Protein AF-A0A933UA24-F1 (afdb_monomer_lite)

pLDDT: mean 72.16, std 19.99, range [31.88, 95.31]

Secondary structure (DSSP, 8-state):
---------------------------PPPPEEEEETTEEEEE---TT--HHHHHHHHHHT-HHHHHHHHT--HHHHHHHHHH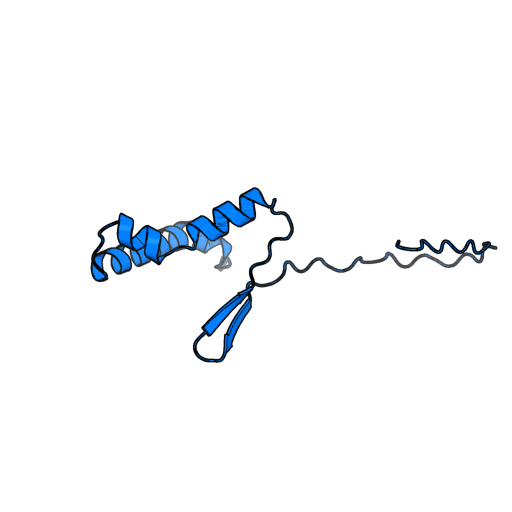HHHHHHHHHGGGTS----

Sequence (101 aa):
MIEKHVSTGTEKPCSRALPVAVGPVYRPPMIAVKAEHDRLHVTIPTAGMTPEEVNDFVSRLRVESVVRRSRLTPDAAWKLSEDIKSGWWQENERRFTPEVL

Radius of gyration: 24.58 Å; chains: 1; bounding box: 34×56×72 Å

Structure (mmCIF, N/CA/C/O backbone):
data_AF-A0A933UA24-F1
#
_entry.id   AF-A0A933UA24-F1
#
loop_
_atom_site.group_PDB
_atom_site.id
_atom_site.type_symbol
_atom_site.label_atom_id
_atom_site.label_alt_id
_atom_site.label_comp_id
_atom_site.label_asym_id
_atom_site.label_entity_id
_atom_site.label_seq_id
_atom_site.pdbx_PDB_ins_code
_atom_site.Cartn_x
_atom_site.Cartn_y
_atom_site.Cartn_z
_atom_site.occupancy
_atom_site.B_iso_or_equiv
_atom_site.auth_seq_id
_atom_site.auth_comp_id
_atom_site.auth_asym_id
_atom_site.auth_atom_id
_atom_site.pdbx_PDB_model_num
ATOM 1 N N . MET A 1 1 ? 22.156 -29.114 -21.319 1.00 35.97 1 MET A N 1
ATOM 2 C CA . MET A 1 1 ? 22.241 -29.467 -22.749 1.00 35.97 1 MET A CA 1
ATOM 3 C C . MET A 1 1 ? 21.088 -28.745 -23.426 1.00 35.97 1 MET A C 1
ATOM 5 O O . MET A 1 1 ? 19.950 -29.106 -23.177 1.00 35.97 1 MET A O 1
ATOM 9 N N . ILE A 1 2 ? 21.355 -27.622 -24.093 1.00 33.81 2 ILE A N 1
ATOM 10 C CA . ILE A 1 2 ? 20.328 -26.811 -24.766 1.00 33.81 2 ILE A CA 1
ATOM 11 C C . ILE A 1 2 ? 20.926 -26.426 -26.115 1.00 33.81 2 ILE A C 1
ATOM 13 O O . ILE A 1 2 ? 21.931 -25.717 -26.169 1.00 33.81 2 ILE A O 1
ATOM 17 N N . GLU A 1 3 ? 20.359 -26.980 -27.180 1.00 32.34 3 GLU A N 1
ATOM 18 C CA . GLU A 1 3 ? 20.815 -26.781 -28.550 1.00 32.34 3 GLU A CA 1
ATOM 19 C C . GLU A 1 3 ? 20.449 -25.377 -29.040 1.00 32.34 3 GLU A C 1
ATOM 21 O O . GLU A 1 3 ? 19.307 -24.935 -28.930 1.00 32.34 3 GLU A O 1
ATOM 26 N N . LYS A 1 4 ? 21.431 -24.668 -29.605 1.00 38.41 4 LYS A N 1
ATOM 27 C CA . LYS A 1 4 ? 21.208 -23.440 -30.370 1.00 38.41 4 LYS A CA 1
ATOM 28 C C . LYS A 1 4 ? 21.128 -23.816 -31.843 1.00 38.41 4 LYS A C 1
ATOM 30 O O . LYS A 1 4 ? 22.123 -24.258 -32.407 1.00 38.41 4 LYS A O 1
ATOM 35 N N . HIS A 1 5 ? 19.972 -23.624 -32.464 1.00 35.41 5 HIS A N 1
ATOM 36 C CA . HIS A 1 5 ? 19.853 -23.662 -33.918 1.00 35.41 5 HIS A CA 1
ATOM 37 C C . HIS A 1 5 ? 19.911 -22.232 -34.463 1.00 35.41 5 HIS A C 1
ATOM 39 O O . HIS A 1 5 ? 19.035 -21.412 -34.198 1.00 35.41 5 HIS A O 1
ATOM 45 N N . VAL A 1 6 ? 20.978 -21.940 -35.208 1.00 39.00 6 VAL A N 1
ATOM 46 C CA . VAL A 1 6 ? 21.127 -20.758 -36.065 1.00 39.00 6 VAL A CA 1
ATOM 47 C C . VAL A 1 6 ? 20.932 -21.244 -37.494 1.00 39.00 6 VAL A C 1
ATOM 49 O O . VAL A 1 6 ? 21.654 -22.127 -37.944 1.00 39.00 6 VAL A O 1
ATOM 52 N N . SER A 1 7 ? 19.952 -20.690 -38.202 1.00 37.31 7 SER A N 1
ATOM 53 C CA . SER A 1 7 ? 19.783 -20.902 -39.641 1.00 37.31 7 SER A CA 1
ATOM 54 C C . SER A 1 7 ? 20.032 -19.589 -40.367 1.00 37.31 7 SER A C 1
ATOM 56 O O . SER A 1 7 ? 19.331 -18.602 -40.159 1.00 37.31 7 SER A O 1
ATOM 58 N N . THR A 1 8 ? 21.076 -19.592 -41.188 1.00 43.06 8 THR A N 1
ATOM 59 C CA . THR A 1 8 ? 21.474 -18.523 -42.099 1.00 43.06 8 THR A CA 1
ATOM 60 C C . THR A 1 8 ? 20.647 -18.617 -43.381 1.00 43.06 8 THR A C 1
ATOM 62 O O . THR A 1 8 ? 20.735 -19.596 -44.116 1.00 43.06 8 THR A O 1
ATOM 65 N N . GLY A 1 9 ? 19.835 -17.594 -43.648 1.00 37.78 9 GLY A N 1
ATOM 66 C CA . GLY A 1 9 ? 19.097 -17.420 -44.900 1.00 37.78 9 GLY A CA 1
ATOM 67 C C . GLY A 1 9 ? 19.579 -16.165 -45.624 1.00 37.78 9 GLY A C 1
ATOM 68 O O . GLY A 1 9 ? 19.614 -15.086 -45.045 1.00 37.78 9 GLY A O 1
ATOM 69 N N . THR A 1 10 ? 20.000 -16.342 -46.870 1.00 37.94 10 THR A N 1
ATOM 70 C CA . THR A 1 10 ? 20.588 -15.370 -47.797 1.00 37.94 10 THR A CA 1
ATOM 71 C C . THR A 1 10 ? 19.564 -14.363 -48.343 1.00 37.94 10 THR A C 1
ATOM 73 O O . THR A 1 10 ? 18.517 -14.750 -48.856 1.00 37.94 10 THR A O 1
ATOM 76 N N . GLU A 1 11 ? 19.883 -13.065 -48.297 1.00 39.59 11 GLU A N 1
ATOM 77 C CA . GLU A 1 11 ? 19.075 -11.989 -48.892 1.00 39.59 11 GLU A CA 1
ATOM 78 C C . GLU A 1 11 ? 19.438 -11.720 -50.369 1.00 39.59 11 GLU A C 1
ATOM 80 O O . GLU A 1 11 ? 20.611 -11.664 -50.745 1.00 39.59 11 GLU A O 1
ATOM 85 N N . LYS A 1 12 ? 18.419 -11.456 -51.201 1.00 46.00 12 LYS A N 1
ATOM 86 C CA . LYS A 1 12 ? 18.504 -10.581 -52.388 1.00 46.00 12 LYS A CA 1
ATOM 87 C C . LYS A 1 12 ? 17.392 -9.524 -52.288 1.00 46.00 12 LYS A C 1
ATOM 89 O O . LYS A 1 12 ? 16.293 -9.870 -51.854 1.00 46.00 12 LYS A O 1
ATOM 94 N N . PRO A 1 13 ? 17.642 -8.256 -52.667 1.00 43.88 13 PRO A N 1
ATOM 95 C CA . PRO A 1 13 ? 16.838 -7.141 -52.190 1.00 43.88 13 PRO A CA 1
ATOM 96 C C . PRO A 1 13 ? 15.686 -6.822 -53.145 1.00 43.88 13 PRO A C 1
ATOM 98 O O . PRO A 1 13 ? 15.875 -6.712 -54.355 1.00 43.88 13 PRO A O 1
ATOM 101 N N . CYS A 1 14 ? 14.498 -6.597 -52.591 1.00 31.88 14 CYS A N 1
ATOM 102 C CA . CYS A 1 14 ? 13.429 -5.880 -53.274 1.00 31.88 14 CYS A CA 1
ATOM 103 C C . CYS A 1 14 ? 13.014 -4.719 -52.375 1.00 31.88 14 CYS A C 1
ATOM 105 O O . CYS A 1 14 ? 12.400 -4.923 -51.328 1.00 31.88 14 CYS A O 1
ATOM 107 N N . SER A 1 15 ? 13.400 -3.507 -52.776 1.00 51.31 15 SER A N 1
ATOM 108 C CA . SER A 1 15 ? 13.056 -2.254 -52.111 1.00 51.31 15 SER A CA 1
ATOM 109 C C . SER A 1 15 ? 11.556 -2.170 -51.850 1.00 51.31 15 SER A C 1
ATOM 111 O O . SER A 1 15 ? 10.753 -2.060 -52.775 1.00 51.31 15 SER A O 1
ATOM 113 N N . ARG A 1 16 ? 11.182 -2.194 -50.573 1.00 39.66 16 ARG A N 1
ATOM 114 C CA . ARG A 1 16 ? 9.834 -1.903 -50.098 1.00 39.66 16 ARG A CA 1
ATOM 115 C C . ARG A 1 16 ? 9.986 -1.038 -48.857 1.00 39.66 16 ARG A C 1
ATOM 117 O O . ARG A 1 16 ? 10.713 -1.407 -47.940 1.00 39.66 16 ARG A O 1
ATOM 124 N N . ALA A 1 17 ? 9.362 0.137 -48.886 1.00 43.69 17 ALA A N 1
ATOM 125 C CA . ALA A 1 17 ? 9.360 1.093 -47.786 1.00 43.69 17 ALA A CA 1
ATOM 126 C C . ALA A 1 17 ? 9.082 0.369 -46.460 1.00 43.69 17 ALA A C 1
ATOM 128 O O . ALA A 1 17 ? 8.072 -0.328 -46.337 1.00 43.69 17 ALA A O 1
ATOM 129 N N . LEU A 1 18 ? 10.006 0.494 -45.505 1.00 39.53 18 LEU A N 1
ATOM 130 C CA . LEU A 1 18 ? 9.856 -0.099 -44.183 1.00 39.53 18 LEU A CA 1
ATOM 131 C C . LEU A 1 18 ? 8.683 0.600 -43.483 1.00 39.53 18 LEU A C 1
ATOM 133 O O . LEU A 1 18 ? 8.740 1.820 -43.307 1.00 39.53 18 LEU A O 1
ATOM 137 N N . PRO A 1 19 ? 7.622 -0.118 -43.074 1.00 40.56 19 PRO A N 1
ATOM 138 C CA . PRO A 1 19 ? 6.705 0.440 -42.101 1.00 40.56 19 PRO A CA 1
ATOM 139 C C . PRO A 1 19 ? 7.517 0.705 -40.833 1.00 40.56 19 PRO A C 1
ATOM 141 O O . PRO A 1 19 ? 8.224 -0.183 -40.351 1.00 40.56 19 PRO A O 1
ATOM 144 N N . VAL A 1 20 ? 7.448 1.933 -40.315 1.00 50.12 20 VAL A N 1
ATO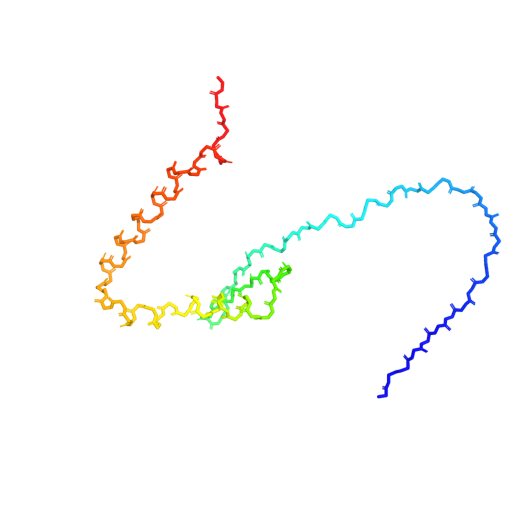M 145 C CA . VAL A 1 20 ? 7.958 2.254 -38.982 1.00 50.12 20 VAL A CA 1
ATOM 146 C C . VAL A 1 20 ? 7.299 1.260 -38.036 1.00 50.12 20 VAL A C 1
ATOM 148 O O . VAL A 1 20 ? 6.088 1.309 -37.823 1.00 50.12 20 VAL A O 1
ATOM 151 N N . ALA A 1 21 ? 8.085 0.303 -37.543 1.00 45.47 21 ALA A N 1
ATOM 152 C CA . ALA A 1 21 ? 7.639 -0.623 -36.528 1.00 45.47 21 ALA A CA 1
ATOM 153 C C . ALA A 1 21 ? 7.357 0.221 -35.289 1.00 45.47 21 ALA A C 1
ATOM 155 O O . ALA A 1 21 ? 8.265 0.586 -34.543 1.00 45.47 21 ALA A O 1
ATOM 156 N N . VAL A 1 22 ? 6.088 0.577 -35.100 1.00 50.84 22 VAL A N 1
ATOM 157 C CA . VAL A 1 22 ? 5.597 1.004 -33.801 1.00 50.84 22 VAL A CA 1
ATOM 158 C C . VAL A 1 22 ? 5.752 -0.240 -32.941 1.00 50.84 22 VAL A C 1
ATOM 160 O O . VAL A 1 22 ? 4.942 -1.165 -33.011 1.00 50.84 22 VAL A O 1
ATOM 163 N N . GLY A 1 23 ? 6.890 -0.321 -32.248 1.00 46.84 23 GLY A N 1
ATOM 164 C CA . GLY A 1 23 ? 7.170 -1.396 -31.312 1.00 46.84 23 GLY A CA 1
ATOM 165 C C . GLY A 1 23 ? 6.001 -1.538 -30.338 1.00 46.84 23 GLY A C 1
ATOM 166 O O . GLY A 1 23 ? 5.234 -0.585 -30.158 1.00 46.84 23 GLY A O 1
ATOM 167 N N . PRO A 1 24 ? 5.825 -2.718 -29.725 1.00 49.97 24 PRO A N 1
ATOM 168 C CA . PRO A 1 24 ? 4.765 -2.915 -28.752 1.00 49.97 24 PRO A CA 1
ATOM 169 C C . PRO A 1 24 ? 4.834 -1.783 -27.730 1.00 49.97 24 PRO A C 1
ATOM 171 O O . PRO A 1 24 ? 5.848 -1.599 -27.057 1.00 49.97 24 PRO A O 1
ATOM 174 N N . VAL A 1 25 ? 3.763 -0.991 -27.668 1.00 48.12 25 VAL A N 1
ATOM 175 C CA . VAL A 1 25 ? 3.586 0.018 -26.631 1.00 48.12 25 VAL A CA 1
ATOM 176 C C . VAL A 1 25 ? 3.700 -0.736 -25.316 1.00 48.12 25 VAL A C 1
ATOM 178 O O . VAL A 1 25 ? 2.842 -1.564 -25.002 1.00 48.12 25 VAL A O 1
ATOM 181 N N . TYR A 1 26 ? 4.790 -0.506 -24.586 1.00 53.62 26 TYR A N 1
ATOM 182 C CA . TYR A 1 26 ? 4.985 -1.060 -23.257 1.00 53.62 26 TYR A CA 1
ATOM 183 C C . TYR A 1 26 ? 3.872 -0.501 -22.371 1.00 53.62 26 TYR A C 1
ATOM 185 O O . TYR A 1 26 ? 3.952 0.620 -21.872 1.00 53.62 26 TYR A O 1
ATOM 193 N N . ARG A 1 27 ? 2.781 -1.259 -22.229 1.00 52.75 27 ARG A N 1
ATOM 194 C CA . ARG A 1 27 ? 1.831 -1.044 -21.147 1.00 52.75 27 ARG A CA 1
ATOM 195 C C . ARG A 1 27 ? 2.504 -1.620 -19.909 1.00 52.75 27 ARG A C 1
ATOM 197 O O . ARG A 1 27 ? 2.682 -2.841 -19.873 1.00 52.75 27 ARG A O 1
ATOM 204 N N . PRO A 1 28 ? 2.898 -0.795 -18.921 1.00 54.44 28 PRO A N 1
ATOM 205 C CA . PRO A 1 28 ? 3.307 -1.350 -17.645 1.00 54.44 28 PRO A CA 1
ATOM 206 C C . PRO A 1 28 ? 2.162 -2.251 -17.166 1.00 54.44 28 PRO A C 1
ATOM 208 O O . PRO A 1 28 ? 0.993 -1.872 -17.327 1.00 54.44 28 PRO A O 1
ATOM 211 N N . PRO A 1 29 ? 2.450 -3.463 -16.664 1.00 63.00 29 PRO A N 1
ATOM 212 C CA .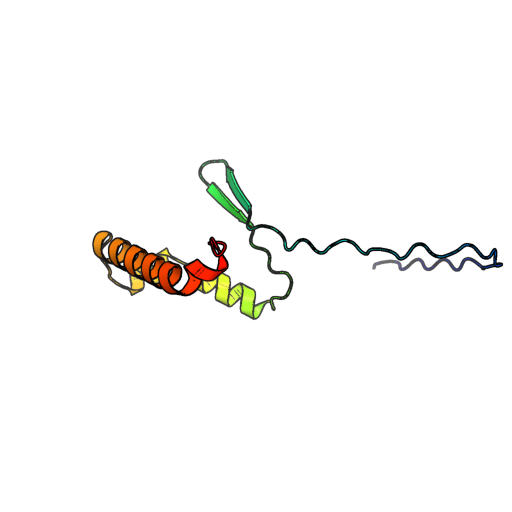 PRO A 1 29 ? 1.388 -4.326 -16.192 1.00 63.00 29 PRO A CA 1
ATOM 213 C C . PRO A 1 29 ? 0.592 -3.559 -15.131 1.00 63.00 29 PRO A C 1
ATOM 215 O O . PRO A 1 29 ? 1.135 -2.796 -14.336 1.00 63.00 29 PRO A O 1
ATOM 218 N N . MET A 1 30 ? -0.724 -3.672 -15.182 1.00 75.25 30 MET A N 1
ATOM 219 C CA . MET A 1 30 ? -1.585 -3.128 -14.142 1.00 75.25 30 MET A CA 1
ATOM 220 C C . MET A 1 30 ? -1.386 -3.979 -12.882 1.00 75.25 30 MET A C 1
ATOM 222 O O . MET A 1 30 ? -1.205 -5.193 -13.000 1.00 75.25 30 MET A O 1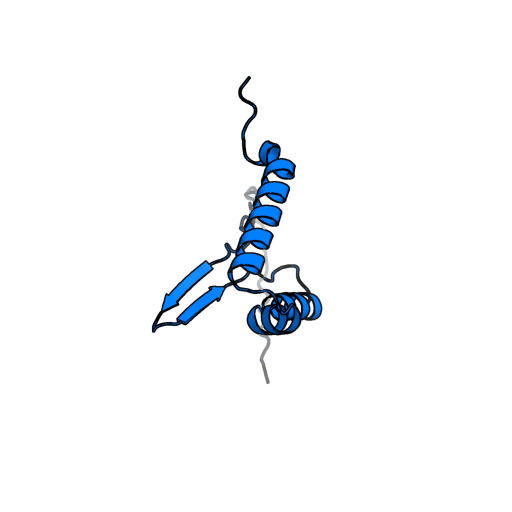
ATOM 226 N N . ILE A 1 31 ? -1.424 -3.382 -11.686 1.00 77.94 31 ILE A N 1
ATOM 227 C CA . ILE A 1 31 ? -1.551 -4.184 -10.461 1.00 77.94 31 ILE A CA 1
ATOM 228 C C . ILE A 1 31 ? -2.874 -4.943 -10.573 1.00 77.94 31 ILE A C 1
ATOM 230 O O . ILE A 1 31 ? -3.932 -4.324 -10.673 1.00 77.94 31 ILE A O 1
ATOM 234 N N . ALA A 1 32 ? -2.814 -6.272 -10.601 1.00 81.12 32 ALA A N 1
ATOM 235 C CA . ALA A 1 32 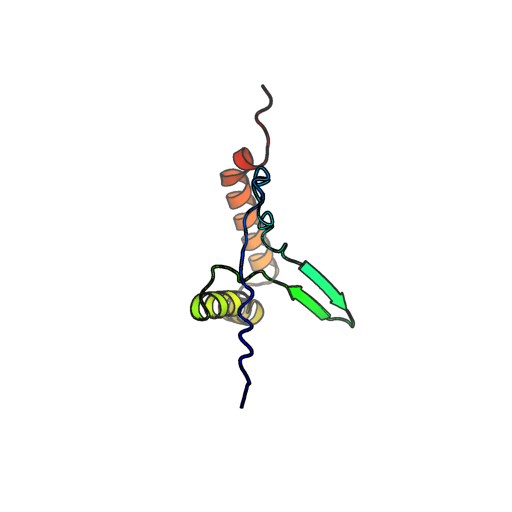? -3.995 -7.110 -10.764 1.00 81.12 32 ALA A CA 1
ATOM 236 C C . ALA A 1 32 ? -4.329 -7.794 -9.444 1.00 81.12 32 ALA A C 1
ATOM 238 O O . ALA A 1 32 ? -3.458 -8.382 -8.805 1.00 81.12 32 ALA A O 1
ATOM 239 N N . VAL A 1 33 ? -5.595 -7.735 -9.045 1.00 82.31 33 VAL A N 1
ATOM 240 C CA . VAL A 1 33 ? -6.092 -8.372 -7.825 1.00 82.31 33 VAL A CA 1
ATOM 241 C C . VAL A 1 33 ? -7.135 -9.408 -8.214 1.00 82.31 33 VAL A C 1
ATOM 243 O O . VAL A 1 33 ? -8.065 -9.107 -8.958 1.00 82.31 33 VAL A O 1
ATOM 246 N N . LYS A 1 34 ? -6.978 -10.631 -7.716 1.00 86.44 34 LYS A N 1
ATOM 247 C CA . LYS A 1 34 ? -7.893 -11.746 -7.954 1.00 86.44 34 LYS A CA 1
ATOM 248 C C . LYS A 1 34 ? -8.237 -12.404 -6.623 1.00 86.44 34 LYS A C 1
ATOM 250 O O . LYS A 1 34 ? -7.335 -12.768 -5.878 1.00 86.44 34 LYS A O 1
ATOM 255 N N . ALA A 1 35 ? -9.522 -12.549 -6.322 1.00 88.62 35 ALA A N 1
ATOM 256 C CA . ALA A 1 35 ? -9.985 -13.303 -5.162 1.00 88.62 35 ALA A CA 1
ATOM 257 C C . ALA A 1 35 ? -10.372 -14.719 -5.610 1.00 88.62 35 ALA A C 1
ATOM 259 O O . ALA A 1 35 ? -11.270 -14.876 -6.434 1.00 88.62 35 ALA A O 1
ATOM 260 N N . GLU A 1 36 ? -9.688 -15.740 -5.099 1.00 91.12 36 GLU A N 1
ATOM 261 C CA . GLU A 1 36 ? -9.981 -17.151 -5.371 1.00 91.12 36 GLU A CA 1
ATOM 262 C C . GLU A 1 36 ? -9.788 -17.988 -4.110 1.00 91.12 36 GLU A C 1
ATOM 264 O O . GLU A 1 36 ? -8.772 -17.853 -3.435 1.00 91.12 36 GLU A O 1
ATOM 269 N N . HIS A 1 37 ? -10.736 -18.884 -3.818 1.00 85.06 37 HIS A N 1
ATOM 270 C CA . HIS A 1 37 ? -10.653 -19.846 -2.707 1.00 85.06 37 HIS A CA 1
ATOM 271 C C . HIS A 1 37 ? -10.263 -19.206 -1.356 1.00 85.06 37 HIS A C 1
ATOM 273 O O . HIS A 1 37 ? -9.321 -19.663 -0.712 1.00 85.06 37 HIS A O 1
ATOM 279 N N . ASP A 1 38 ? -10.940 -18.121 -0.958 1.00 87.19 38 ASP A N 1
ATOM 280 C CA . ASP A 1 38 ? -10.626 -17.312 0.239 1.00 87.19 38 ASP A CA 1
ATOM 281 C C . ASP A 1 38 ? -9.209 -16.708 0.270 1.00 87.19 38 ASP A C 1
ATOM 283 O O . ASP A 1 38 ? -8.690 -16.325 1.320 1.00 87.19 38 ASP A O 1
ATOM 287 N N . ARG A 1 39 ? -8.558 -16.576 -0.891 1.00 82.56 39 ARG A N 1
ATOM 288 C CA . ARG A 1 39 ? -7.231 -15.967 -1.018 1.00 82.56 39 ARG A CA 1
ATOM 289 C C . ARG A 1 39 ? -7.264 -14.794 -1.982 1.00 82.56 39 ARG A C 1
ATOM 291 O O . ARG A 1 39 ? -7.813 -14.867 -3.079 1.00 82.56 39 ARG A O 1
ATOM 298 N N . LEU A 1 40 ? -6.615 -13.710 -1.571 1.00 82.12 40 LEU A N 1
ATOM 299 C CA . LEU A 1 40 ? -6.321 -12.564 -2.422 1.00 82.12 40 LEU A CA 1
ATOM 300 C C . LEU A 1 40 ? -4.971 -12.782 -3.111 1.00 82.12 40 LEU A C 1
ATOM 302 O O . LEU A 1 40 ? -3.921 -12.796 -2.473 1.00 82.12 40 LEU A O 1
ATOM 306 N N . HIS A 1 41 ? -5.008 -12.940 -4.427 1.00 83.81 41 HIS A N 1
ATOM 307 C CA . HIS A 1 41 ? -3.847 -12.961 -5.301 1.00 83.81 41 HIS A CA 1
ATOM 308 C C . HIS A 1 41 ? -3.611 -11.553 -5.840 1.00 83.81 41 HIS A C 1
ATOM 310 O O . HIS A 1 41 ? -4.402 -11.045 -6.633 1.00 83.81 41 HIS A O 1
ATOM 316 N N . VAL A 1 42 ? -2.514 -10.925 -5.421 1.00 81.44 42 VAL A N 1
ATOM 317 C CA . VAL A 1 42 ? -2.088 -9.615 -5.923 1.00 81.44 42 VAL A CA 1
ATOM 318 C C . VAL A 1 42 ? -0.876 -9.817 -6.826 1.00 81.44 42 VAL A C 1
ATOM 320 O O . VAL A 1 42 ? 0.161 -10.304 -6.385 1.00 81.44 42 VAL A O 1
ATOM 323 N N . THR A 1 43 ? -1.012 -9.458 -8.098 1.00 83.88 43 THR A N 1
ATOM 324 C CA . THR A 1 43 ? 0.073 -9.463 -9.082 1.00 83.88 43 THR A CA 1
ATOM 325 C C . THR A 1 43 ? 0.617 -8.054 -9.200 1.00 83.88 43 THR A C 1
ATOM 327 O O . THR A 1 43 ? -0.120 -7.131 -9.550 1.00 83.88 43 THR A O 1
ATOM 330 N N . ILE A 1 44 ? 1.905 -7.892 -8.905 1.00 82.38 44 ILE A N 1
ATOM 331 C CA . ILE A 1 44 ? 2.575 -6.594 -8.903 1.00 82.38 44 ILE A CA 1
ATOM 332 C C . ILE A 1 44 ? 3.630 -6.609 -10.010 1.00 82.38 44 ILE A C 1
ATOM 334 O O . ILE A 1 44 ? 4.450 -7.527 -10.048 1.00 82.38 44 ILE A O 1
ATOM 338 N N . PRO A 1 45 ? 3.610 -5.631 -10.927 1.00 84.06 45 PRO A N 1
ATOM 339 C CA . PRO A 1 45 ? 4.638 -5.495 -11.946 1.00 84.06 45 PRO A CA 1
ATOM 340 C C . PRO A 1 45 ? 5.983 -5.221 -11.288 1.00 84.06 45 PRO A C 1
ATOM 342 O O . PRO A 1 45 ? 6.113 -4.248 -10.553 1.00 84.06 45 PRO A O 1
ATOM 345 N N . THR A 1 46 ? 6.991 -6.029 -11.592 1.00 85.06 46 THR A N 1
ATOM 346 C CA . THR A 1 46 ? 8.364 -5.815 -11.103 1.00 85.06 46 THR A CA 1
ATOM 347 C C . THR A 1 46 ? 9.333 -5.451 -12.225 1.00 85.06 46 THR A C 1
ATOM 349 O O . THR A 1 46 ? 10.545 -5.431 -12.032 1.00 85.06 46 THR A O 1
ATOM 352 N N . ALA A 1 47 ? 8.820 -5.193 -13.430 1.00 85.75 47 ALA A N 1
ATOM 353 C CA . ALA A 1 47 ? 9.643 -4.767 -14.552 1.00 85.75 47 ALA A CA 1
ATOM 354 C C . ALA A 1 47 ? 10.299 -3.413 -14.234 1.00 85.75 47 ALA A C 1
ATOM 356 O O . ALA A 1 47 ? 9.613 -2.455 -13.880 1.00 85.75 47 ALA A O 1
ATOM 357 N N . GLY A 1 48 ? 11.626 -3.353 -14.357 1.00 85.75 48 GLY A N 1
ATOM 358 C CA . GLY A 1 48 ? 12.428 -2.191 -13.964 1.00 85.75 48 GLY A CA 1
ATOM 359 C C . GLY A 1 48 ? 12.888 -2.189 -12.502 1.00 85.75 48 GLY A C 1
ATOM 360 O O . GLY A 1 48 ? 13.557 -1.241 -12.117 1.00 85.75 48 GLY A O 1
ATOM 361 N N . MET A 1 49 ? 12.568 -3.226 -11.718 1.00 89.38 49 MET A N 1
ATOM 362 C CA . MET A 1 49 ? 13.058 -3.395 -10.345 1.00 89.38 49 MET A CA 1
ATOM 363 C C . MET A 1 49 ? 14.156 -4.463 -10.282 1.00 89.38 49 MET A C 1
ATOM 365 O O . MET A 1 49 ? 14.072 -5.489 -10.966 1.00 89.38 49 MET A O 1
ATOM 369 N N . THR A 1 50 ? 15.161 -4.263 -9.432 1.00 92.94 50 THR A N 1
ATOM 370 C CA . THR A 1 50 ? 16.138 -5.305 -9.094 1.00 92.94 50 THR A CA 1
ATOM 371 C C . THR A 1 50 ? 15.529 -6.345 -8.145 1.00 92.94 50 THR A C 1
ATOM 373 O O . THR A 1 50 ? 14.535 -6.069 -7.464 1.00 92.94 50 THR A O 1
ATOM 376 N N . PRO A 1 51 ? 16.106 -7.557 -8.051 1.00 89.50 51 PRO A N 1
ATOM 377 C CA . PRO A 1 51 ? 15.678 -8.548 -7.064 1.00 89.50 51 PRO A CA 1
ATOM 378 C C . PRO A 1 51 ? 15.676 -8.013 -5.622 1.00 89.50 51 PRO A C 1
ATOM 380 O O . PRO A 1 51 ? 14.757 -8.317 -4.859 1.00 89.50 51 PRO A O 1
ATOM 383 N N . GLU A 1 52 ? 16.659 -7.187 -5.257 1.00 91.38 52 GLU A N 1
ATOM 384 C CA . GLU A 1 52 ? 16.743 -6.538 -3.946 1.00 91.38 52 GLU A CA 1
ATOM 385 C C . GLU A 1 52 ? 15.577 -5.567 -3.722 1.00 91.38 52 GLU A C 1
ATOM 387 O O . GLU A 1 52 ? 14.909 -5.636 -2.690 1.00 91.38 52 GLU A O 1
ATOM 392 N N . GLU A 1 53 ? 15.260 -4.722 -4.707 1.00 88.25 53 GLU A N 1
ATOM 393 C CA . GLU A 1 53 ? 14.143 -3.772 -4.629 1.00 88.25 53 GLU A CA 1
ATOM 394 C C . GLU A 1 53 ? 12.790 -4.483 -4.500 1.00 88.25 53 GLU A C 1
ATOM 396 O O . GLU A 1 53 ? 11.922 -4.048 -3.736 1.00 88.25 53 GLU A O 1
ATOM 401 N N . VAL A 1 54 ? 12.615 -5.605 -5.205 1.00 86.38 54 VAL A N 1
ATOM 402 C CA . VAL A 1 54 ? 11.425 -6.458 -5.077 1.00 86.38 54 VAL A CA 1
ATOM 403 C C . VAL A 1 54 ? 11.337 -7.054 -3.673 1.00 86.38 54 VAL A C 1
ATOM 405 O O . VAL A 1 54 ? 10.264 -7.048 -3.068 1.00 86.38 54 VAL A O 1
ATOM 408 N N . ASN A 1 55 ? 12.446 -7.541 -3.119 1.00 85.88 55 ASN A N 1
ATOM 409 C CA . ASN A 1 55 ? 12.465 -8.118 -1.778 1.00 85.88 55 ASN A CA 1
ATOM 410 C C . ASN A 1 55 ? 12.179 -7.074 -0.686 1.00 85.88 55 ASN A C 1
ATOM 412 O O . ASN A 1 55 ? 11.413 -7.339 0.246 1.00 85.88 55 ASN A O 1
ATOM 416 N N . ASP A 1 56 ? 12.728 -5.870 -0.817 1.00 84.81 56 ASP A N 1
ATOM 417 C CA . ASP A 1 56 ? 12.449 -4.753 0.086 1.00 84.81 56 ASP A CA 1
ATOM 418 C C . ASP A 1 56 ? 10.991 -4.310 0.002 1.00 84.81 56 ASP A C 1
ATOM 420 O O . ASP A 1 56 ? 10.362 -3.978 1.012 1.00 84.81 56 ASP A O 1
ATOM 424 N N . PHE A 1 57 ? 10.428 -4.317 -1.203 1.00 83.00 57 PHE A N 1
ATOM 425 C CA . PHE A 1 57 ? 9.021 -4.038 -1.423 1.00 83.00 57 PHE A CA 1
ATOM 426 C C . PHE A 1 57 ? 8.119 -5.092 -0.759 1.00 83.00 57 PHE A C 1
ATOM 428 O O . PHE A 1 57 ? 7.239 -4.741 0.029 1.00 83.00 57 PHE A O 1
ATOM 435 N N . VAL A 1 58 ? 8.380 -6.385 -0.972 1.00 82.69 58 VAL A N 1
ATOM 436 C CA . VAL A 1 58 ? 7.635 -7.475 -0.314 1.00 82.69 58 VAL A CA 1
ATOM 437 C C . VAL A 1 58 ? 7.796 -7.418 1.208 1.00 82.69 58 VAL A C 1
ATOM 439 O O . VAL A 1 58 ? 6.841 -7.659 1.947 1.00 82.69 58 VAL A O 1
ATOM 442 N N . SER A 1 59 ? 8.977 -7.047 1.702 1.00 82.50 59 SER A N 1
ATOM 443 C CA . SER A 1 59 ? 9.235 -6.876 3.134 1.00 82.50 59 SER A CA 1
ATOM 444 C C . SER A 1 59 ? 8.404 -5.746 3.746 1.00 82.50 59 SER A C 1
ATOM 446 O O . SER A 1 59 ? 7.912 -5.895 4.866 1.00 82.50 59 SER A O 1
ATOM 448 N N . ARG A 1 60 ? 8.173 -4.656 3.000 1.00 75.06 60 ARG A N 1
ATOM 449 C CA . ARG A 1 60 ? 7.254 -3.570 3.383 1.00 75.06 60 ARG A CA 1
ATOM 450 C C . ARG A 1 60 ? 5.786 -4.004 3.372 1.00 75.06 60 ARG A C 1
ATOM 452 O O . ARG A 1 60 ? 5.031 -3.577 4.239 1.00 75.06 60 ARG A O 1
ATOM 459 N N . LEU A 1 61 ? 5.394 -4.900 2.460 1.00 76.44 61 LEU A N 1
ATOM 460 C CA . LEU A 1 61 ? 4.038 -5.466 2.396 1.00 76.44 61 LEU A CA 1
ATOM 461 C C . LEU A 1 61 ? 3.708 -6.450 3.525 1.00 76.44 61 LEU A C 1
ATOM 463 O O . LEU A 1 61 ? 2.565 -6.894 3.623 1.00 76.44 61 LEU A O 1
ATOM 467 N N . ARG A 1 62 ? 4.655 -6.807 4.401 1.00 77.38 62 ARG A N 1
ATOM 468 C CA . ARG A 1 62 ? 4.380 -7.645 5.581 1.00 77.38 62 ARG A CA 1
ATOM 469 C C . ARG A 1 62 ? 3.618 -6.856 6.651 1.00 77.38 62 ARG A C 1
ATOM 471 O O . ARG A 1 62 ? 4.126 -6.633 7.752 1.00 77.38 62 ARG A O 1
ATOM 478 N N . VAL A 1 63 ? 2.383 -6.476 6.322 1.00 69.62 63 VAL A N 1
ATOM 479 C CA . VAL A 1 63 ? 1.492 -5.621 7.114 1.00 69.62 63 VAL A CA 1
ATOM 480 C C . VAL A 1 63 ? 1.385 -6.128 8.545 1.00 69.62 63 VAL A C 1
ATOM 482 O O . VAL A 1 63 ? 1.636 -5.370 9.469 1.00 69.62 63 VAL A O 1
ATOM 485 N N . GLU A 1 64 ? 1.142 -7.420 8.766 1.00 63.75 64 GLU A N 1
ATOM 486 C CA . GLU A 1 64 ? 1.022 -7.962 10.126 1.00 63.75 64 GLU A CA 1
ATOM 487 C C . GLU A 1 64 ? 2.290 -7.816 10.975 1.00 63.75 64 GLU A C 1
ATOM 489 O O . GLU A 1 64 ? 2.206 -7.656 12.191 1.00 63.75 64 GLU A O 1
ATOM 494 N N . SER A 1 65 ? 3.475 -7.902 10.368 1.00 70.56 65 SER A N 1
ATOM 495 C CA . SER A 1 65 ? 4.737 -7.726 11.093 1.00 70.56 65 SER A CA 1
ATOM 496 C C . SER A 1 65 ? 4.973 -6.257 11.438 1.00 70.56 65 SER A C 1
ATOM 498 O O . SER A 1 65 ? 5.514 -5.955 12.502 1.00 70.56 65 SER A O 1
ATOM 500 N N . VAL A 1 66 ? 4.570 -5.346 10.552 1.00 71.81 66 VAL A N 1
ATOM 501 C CA . VAL A 1 66 ? 4.643 -3.896 10.771 1.00 71.81 66 VAL A CA 1
ATOM 502 C C . VAL A 1 66 ? 3.624 -3.465 11.828 1.00 71.81 66 VAL A C 1
ATOM 504 O O . VAL A 1 66 ? 3.990 -2.779 12.777 1.00 71.81 66 VAL A O 1
ATOM 507 N N . VAL A 1 67 ? 2.384 -3.950 11.738 1.00 68.19 67 VAL A N 1
ATOM 508 C CA . VAL A 1 67 ? 1.305 -3.695 12.706 1.00 68.19 67 VAL A CA 1
ATOM 509 C C . VAL A 1 67 ? 1.661 -4.247 14.088 1.00 68.19 67 VAL A C 1
ATOM 511 O O . VAL A 1 67 ? 1.540 -3.542 15.085 1.00 68.19 67 VAL A O 1
ATOM 514 N N . ARG A 1 68 ? 2.197 -5.474 14.179 1.00 68.62 68 ARG A N 1
ATOM 515 C CA . ARG A 1 68 ? 2.658 -6.029 15.466 1.00 68.62 68 ARG A CA 1
ATOM 516 C C . ARG A 1 68 ? 3.770 -5.196 16.106 1.00 68.62 68 ARG A C 1
ATOM 518 O O . ARG A 1 68 ? 3.816 -5.078 17.328 1.00 68.62 68 ARG A O 1
ATOM 525 N N . ARG A 1 69 ? 4.662 -4.612 15.301 1.00 78.81 69 ARG A N 1
ATOM 526 C CA . ARG A 1 69 ? 5.747 -3.746 15.788 1.00 78.81 69 ARG A CA 1
ATOM 527 C C . ARG A 1 69 ? 5.274 -2.340 16.155 1.00 78.81 69 ARG A C 1
ATOM 529 O O . ARG A 1 69 ? 5.854 -1.751 17.062 1.00 78.81 69 ARG A O 1
ATOM 536 N N . SER A 1 70 ? 4.237 -1.819 15.499 1.00 80.00 70 SER A N 1
ATOM 537 C CA . SER A 1 70 ? 3.733 -0.464 15.750 1.00 80.00 70 SER A CA 1
ATOM 538 C C . SER A 1 70 ? 2.987 -0.334 17.078 1.00 80.00 70 SER A C 1
ATOM 540 O O . SER A 1 70 ? 2.908 0.767 17.615 1.00 80.00 70 SER A O 1
ATOM 542 N N . ARG A 1 71 ? 2.460 -1.447 17.619 1.00 84.50 71 ARG A N 1
ATOM 543 C CA . ARG A 1 71 ? 1.622 -1.483 18.837 1.00 84.50 71 ARG A CA 1
ATOM 544 C C . ARG A 1 71 ? 0.385 -0.576 18.750 1.00 84.50 71 ARG A C 1
ATOM 546 O O . ARG A 1 71 ? -0.180 -0.207 19.777 1.00 84.50 71 ARG A O 1
ATOM 553 N N . LEU A 1 72 ? -0.030 -0.210 17.538 1.00 84.19 72 LEU A N 1
ATOM 554 C CA . LEU A 1 72 ? -1.208 0.620 17.318 1.00 84.19 72 LEU A CA 1
ATOM 555 C C . LEU A 1 72 ? -2.477 -0.197 17.562 1.00 84.19 72 LEU A C 1
ATOM 557 O O . LEU A 1 72 ? -2.564 -1.365 17.177 1.00 84.19 72 LEU A O 1
ATOM 561 N N . THR A 1 73 ? -3.479 0.437 18.167 1.00 88.25 73 THR A N 1
ATOM 562 C CA . THR A 1 73 ? -4.839 -0.104 18.162 1.00 88.25 73 THR A CA 1
ATOM 563 C C . THR A 1 73 ? -5.408 -0.044 16.739 1.00 88.25 73 THR A C 1
ATOM 565 O O . THR A 1 73 ? -4.957 0.785 15.940 1.00 88.25 73 THR A O 1
ATOM 568 N N . PRO A 1 74 ? -6.408 -0.879 16.401 1.00 82.88 74 PRO A N 1
ATOM 569 C CA . PRO A 1 74 ? -7.066 -0.821 15.096 1.00 82.88 74 PRO A CA 1
ATOM 570 C C . PRO A 1 74 ? -7.558 0.586 14.730 1.00 82.88 74 PRO A C 1
ATOM 572 O O . PRO A 1 74 ? -7.285 1.050 13.628 1.00 82.88 74 PRO A O 1
ATOM 575 N N . ASP A 1 75 ? -8.176 1.303 15.672 1.00 87.50 75 ASP A N 1
ATOM 576 C CA . ASP A 1 75 ? -8.675 2.667 15.445 1.00 87.50 75 ASP A CA 1
ATOM 577 C C . ASP A 1 75 ? -7.548 3.672 15.186 1.00 87.50 75 ASP A C 1
ATOM 579 O O . ASP A 1 75 ? -7.664 4.539 14.321 1.00 87.50 75 ASP A O 1
ATOM 583 N N . ALA A 1 76 ? -6.428 3.551 15.907 1.00 87.12 76 ALA A N 1
ATOM 584 C CA . ALA A 1 76 ? -5.269 4.413 15.697 1.00 87.12 76 ALA A CA 1
ATOM 585 C C . ALA A 1 76 ? -4.598 4.133 14.344 1.00 87.12 76 ALA A C 1
ATOM 587 O O . ALA A 1 76 ? -4.194 5.066 13.652 1.00 87.12 76 ALA A O 1
ATOM 588 N N . ALA A 1 77 ? -4.512 2.860 13.948 1.00 86.00 77 ALA A N 1
ATOM 589 C CA . ALA A 1 77 ? -4.003 2.464 12.639 1.00 86.00 77 ALA A CA 1
ATOM 590 C C . ALA A 1 77 ? -4.918 2.953 11.504 1.00 86.00 77 ALA A C 1
ATOM 592 O O . ALA A 1 77 ? -4.424 3.472 10.504 1.00 86.00 77 ALA A O 1
ATOM 593 N N . TRP A 1 78 ? -6.238 2.843 11.679 1.00 85.81 78 TRP A N 1
ATOM 594 C CA . TRP A 1 78 ? -7.226 3.369 10.741 1.00 85.81 78 TRP A CA 1
ATOM 595 C C . TRP A 1 78 ? -7.089 4.882 10.584 1.00 85.81 78 TRP A C 1
ATOM 597 O O . TRP A 1 78 ? -6.902 5.366 9.469 1.00 85.81 78 TRP A O 1
ATOM 607 N N . LYS A 1 79 ? -7.086 5.625 11.697 1.00 90.88 79 LYS A N 1
ATOM 608 C CA . LYS A 1 79 ? -6.935 7.084 11.688 1.00 90.88 79 LYS A CA 1
ATOM 609 C C . LYS A 1 79 ? -5.651 7.519 10.982 1.00 90.88 79 LYS A C 1
ATOM 611 O O . LYS A 1 79 ? -5.707 8.353 10.088 1.00 90.88 79 LYS A O 1
ATOM 616 N N . LEU A 1 80 ? -4.523 6.888 11.309 1.00 87.94 80 LEU A N 1
ATOM 617 C CA . LEU A 1 80 ? -3.247 7.155 10.645 1.00 87.94 80 LEU A CA 1
ATOM 618 C C . LEU A 1 80 ? -3.326 6.912 9.129 1.00 87.94 80 LEU A C 1
ATOM 620 O O . LEU A 1 80 ? -2.740 7.661 8.352 1.00 87.94 80 LEU A O 1
ATOM 624 N N . SER A 1 81 ? -4.052 5.878 8.694 1.00 87.25 81 SER A N 1
ATOM 625 C CA . SER A 1 81 ? -4.232 5.601 7.268 1.00 87.25 81 SER A CA 1
ATOM 626 C C . SER A 1 81 ? -5.066 6.672 6.557 1.00 87.25 81 SER A C 1
ATOM 628 O O . SER A 1 81 ? -4.736 7.038 5.429 1.00 87.25 81 SER A O 1
ATOM 630 N N . GLU A 1 82 ? -6.099 7.217 7.207 1.00 95.31 82 GLU A N 1
ATOM 631 C CA . GLU A 1 82 ? -6.893 8.327 6.665 1.00 95.31 82 GLU A CA 1
ATOM 632 C C . GLU A 1 82 ? -6.074 9.619 6.594 1.00 95.31 82 GLU A C 1
ATOM 634 O O . GLU A 1 82 ? -6.102 10.312 5.576 1.00 95.31 82 GLU A O 1
ATOM 639 N N . ASP A 1 83 ? -5.280 9.903 7.626 1.00 93.88 83 ASP A N 1
ATOM 640 C CA . ASP A 1 83 ? -4.403 11.075 7.674 1.00 93.88 83 ASP A CA 1
ATOM 641 C C . ASP A 1 83 ? -3.357 11.029 6.541 1.00 93.88 83 ASP A C 1
ATOM 643 O O . ASP A 1 83 ? -3.177 12.001 5.809 1.00 93.88 83 ASP A O 1
ATOM 647 N N . ILE A 1 84 ? -2.721 9.872 6.314 1.00 91.38 84 ILE A N 1
ATOM 648 C CA . ILE A 1 84 ? -1.756 9.694 5.214 1.00 91.38 84 ILE A CA 1
ATOM 649 C C . ILE A 1 84 ? -2.438 9.818 3.846 1.00 91.38 84 ILE A C 1
ATOM 651 O O . ILE A 1 84 ? -1.917 10.498 2.961 1.00 91.38 84 ILE A O 1
ATOM 655 N N . LYS A 1 85 ? -3.592 9.164 3.647 1.00 89.81 85 LYS A N 1
ATOM 656 C CA . LYS A 1 85 ? -4.318 9.214 2.366 1.00 89.81 85 LYS A CA 1
ATOM 657 C C . LYS A 1 85 ? -4.772 10.630 2.033 1.00 89.81 85 LYS A C 1
ATOM 659 O O . LYS A 1 85 ? -4.611 11.060 0.894 1.00 89.81 85 LYS A O 1
ATOM 664 N N . SER A 1 86 ? -5.336 11.336 3.009 1.00 93.69 86 SER A N 1
ATOM 665 C CA . SER A 1 86 ? -5.819 12.705 2.828 1.00 93.69 86 SER A CA 1
ATOM 666 C C . SER A 1 86 ? -4.679 13.674 2.518 1.00 93.69 86 SER A C 1
ATOM 668 O O . SER A 1 86 ? -4.800 14.441 1.565 1.00 93.69 86 SER A O 1
ATOM 670 N N . GLY A 1 87 ? -3.553 13.585 3.237 1.00 94.62 87 GLY A N 1
ATOM 671 C CA . GLY A 1 87 ? -2.366 14.396 2.958 1.00 94.62 87 GLY A CA 1
ATOM 672 C C . GLY A 1 87 ? -1.800 14.132 1.562 1.00 94.62 87 GLY A C 1
ATOM 673 O O . GLY A 1 87 ? -1.619 15.061 0.777 1.00 94.62 87 GLY A O 1
ATOM 674 N N . TRP A 1 88 ? -1.624 12.856 1.202 1.00 95.31 88 TRP A N 1
ATOM 675 C CA . TRP A 1 88 ? -1.175 12.492 -0.142 1.00 95.31 88 TRP A CA 1
ATOM 676 C C . TRP A 1 88 ? -2.127 13.009 -1.226 1.00 95.31 88 TRP A C 1
ATOM 678 O O . TRP A 1 88 ? -1.668 13.535 -2.242 1.00 95.31 88 TRP A O 1
ATOM 688 N N . TRP A 1 89 ? -3.443 12.879 -1.020 1.00 93.50 89 TRP A N 1
ATOM 689 C CA . TRP A 1 89 ? -4.439 13.368 -1.971 1.00 93.50 89 TRP A CA 1
ATOM 690 C C . TRP A 1 89 ? -4.332 14.880 -2.155 1.00 93.50 89 TRP A C 1
ATOM 692 O O . TRP A 1 89 ? -4.214 15.327 -3.288 1.00 93.50 89 TRP A O 1
ATOM 702 N N . GLN A 1 90 ? -4.277 15.658 -1.073 1.00 94.44 90 GLN A N 1
ATOM 703 C CA . GLN A 1 90 ? -4.140 17.118 -1.145 1.00 94.44 90 GLN A CA 1
ATOM 704 C C . GLN A 1 90 ? -2.895 17.558 -1.929 1.00 94.44 90 GLN A C 1
ATOM 706 O O . GLN A 1 90 ? -2.961 18.489 -2.730 1.00 94.44 90 GLN A O 1
ATOM 711 N N . GLU A 1 91 ? -1.766 16.874 -1.741 1.00 94.50 91 GLU A N 1
ATOM 712 C CA . GLU A 1 91 ? -0.520 17.185 -2.452 1.00 94.50 91 GLU A CA 1
ATOM 713 C C . GLU A 1 91 ? -0.565 16.820 -3.943 1.00 94.50 91 GLU A C 1
ATOM 715 O O . GLU A 1 91 ? 0.136 17.423 -4.758 1.00 94.50 91 GLU A O 1
ATOM 720 N N . ASN A 1 92 ? -1.370 15.823 -4.320 1.00 93.81 92 ASN A N 1
ATOM 721 C CA . ASN A 1 92 ? -1.351 15.239 -5.661 1.00 93.81 92 ASN A CA 1
ATOM 722 C C . ASN A 1 92 ? -2.619 15.505 -6.474 1.00 93.81 92 ASN A C 1
ATOM 724 O O . ASN A 1 92 ? -2.628 15.200 -7.665 1.00 93.81 92 ASN A O 1
ATO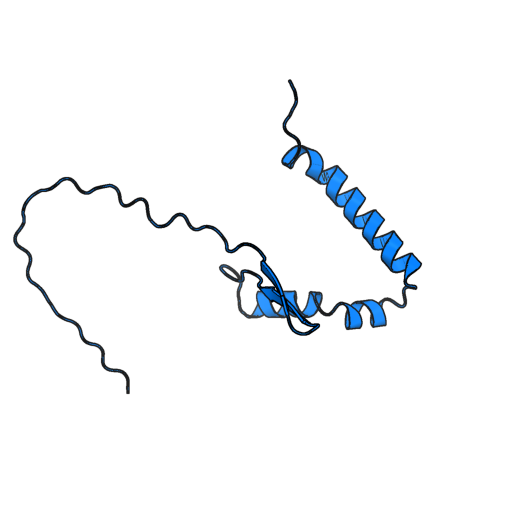M 728 N N . GLU A 1 93 ? -3.655 16.093 -5.881 1.00 91.81 93 GLU A N 1
ATOM 729 C CA . GLU A 1 93 ? -4.973 16.298 -6.487 1.00 91.81 93 GLU A CA 1
ATOM 730 C C . GLU A 1 93 ? -4.875 16.959 -7.866 1.00 91.81 93 GLU A C 1
ATOM 732 O O . GLU A 1 93 ? -5.437 16.462 -8.837 1.00 91.81 93 GLU A O 1
ATOM 737 N N . ARG A 1 94 ? -4.052 18.007 -8.000 1.00 90.75 94 ARG A N 1
ATOM 738 C CA . ARG A 1 94 ? -3.849 18.740 -9.266 1.00 90.75 94 ARG A CA 1
ATOM 739 C C . ARG A 1 94 ? -3.333 17.880 -10.424 1.00 90.75 94 ARG A C 1
ATOM 741 O O . ARG A 1 94 ? -3.443 18.276 -11.576 1.00 90.75 94 ARG A O 1
ATOM 748 N N . ARG A 1 95 ? -2.733 16.721 -10.140 1.00 88.81 95 ARG A N 1
ATOM 749 C CA . ARG A 1 95 ? -2.251 15.776 -11.163 1.00 88.81 95 ARG A CA 1
ATOM 750 C C . ARG A 1 95 ? -3.379 14.920 -11.737 1.00 88.81 95 ARG A C 1
ATOM 752 O O . ARG A 1 95 ? -3.192 14.308 -12.785 1.00 88.81 95 ARG A O 1
ATOM 759 N N . PHE A 1 96 ? -4.502 14.836 -11.028 1.00 84.56 96 PHE A N 1
ATOM 760 C CA . PHE A 1 96 ? -5.613 13.936 -11.326 1.00 84.56 96 PHE A CA 1
ATOM 761 C C . PHE A 1 96 ? -6.921 14.676 -11.606 1.00 84.56 96 PHE A C 1
ATOM 763 O O . PHE A 1 96 ? -7.785 14.127 -12.288 1.00 84.56 96 PHE A O 1
ATOM 770 N N . THR A 1 97 ? -7.051 15.917 -11.142 1.00 82.38 97 THR A N 1
ATOM 771 C CA . THR A 1 97 ? -8.173 16.792 -11.474 1.00 82.38 97 THR A CA 1
ATOM 772 C C . THR A 1 97 ? -7.735 17.752 -12.581 1.00 82.38 97 THR A C 1
ATOM 774 O O . THR A 1 97 ? -6.818 18.543 -12.354 1.00 82.38 97 THR A O 1
ATOM 777 N N . PRO A 1 98 ? -8.328 17.688 -13.788 1.00 75.38 98 PRO A N 1
ATOM 778 C CA . PRO A 1 98 ? -8.016 18.643 -14.845 1.00 75.38 98 PRO A CA 1
ATOM 779 C C . PRO A 1 98 ? -8.391 20.060 -14.394 1.00 75.38 98 PRO A C 1
ATOM 781 O O . PRO A 1 98 ? -9.432 20.249 -13.761 1.00 75.38 98 PRO A O 1
ATOM 784 N N . GLU A 1 99 ? -7.553 21.048 -14.717 1.00 69.69 99 GLU A N 1
ATOM 785 C CA . GLU A 1 99 ? -7.900 22.458 -14.522 1.00 69.69 99 GLU A CA 1
ATOM 786 C C . GLU A 1 99 ? -9.173 22.756 -15.320 1.00 69.69 99 GLU A C 1
ATOM 788 O O . GLU A 1 99 ? -9.188 22.693 -16.550 1.00 69.69 99 GLU A O 1
ATOM 793 N N . VAL A 1 100 ? -10.264 23.037 -14.608 1.00 61.66 100 VAL A N 1
ATOM 794 C CA . VAL A 1 100 ? -11.449 23.633 -15.217 1.00 61.66 100 VAL A CA 1
ATOM 795 C C . VAL A 1 100 ? -11.117 25.111 -15.403 1.00 61.66 100 VAL A C 1
ATOM 797 O O . VAL A 1 100 ? -11.026 25.845 -14.419 1.00 61.66 100 VAL A O 1
ATOM 800 N N . LEU A 1 101 ? -10.846 25.487 -16.656 1.00 49.62 101 LEU A N 1
ATOM 801 C CA . LEU A 1 101 ? -10.755 26.874 -17.124 1.00 49.62 101 LEU A CA 1
ATOM 802 C C . LEU A 1 101 ? -12.054 27.642 -16.850 1.00 49.62 101 LEU A C 1
ATOM 804 O O . LEU A 1 101 ? -13.138 27.049 -17.066 1.00 49.62 101 LEU A O 1
#

Foldseek 3Di:
DDDDDDDDDDDDDDDDDDDPPPDPPPDQDDFDWDQDPNDIDTDDRCVVHDPVRVVVVVVVVPVVVVCVVVVDDPVRVVVVVVVVVVVVCVVCVPVPDDDDD